Protein AF-A0A0S2EWP2-F1 (afdb_monomer_lite)

Radius of gyration: 16.51 Å; chains: 1; bounding box: 39×31×34 Å

pLDDT: mean 86.07, std 11.64, range [42.78, 98.06]

Secondary structure (DSSP, 8-state):
--HHHHHHHHHHHHHHHHHHTT---------HHHHHHHHHHHHHHT-S-HHHHHHHHHHH--GGG--HHHHHHHHHTT-

Foldseek 3Di:
DPVVVVVVVVVVVVCVVCVVVVHDDDDDDDDPVVVVVLVVQCVVVVHDDSVVVVVVCVVPDDPVPDDVVVVVVRVVSVD

Sequence (79 aa):
MNASRSRAADNARIRARRRAEGLTAIEAILHRDDVALLDELKAHLGVGSRSEVLRILIAKADRTTLSPADVAMLSQSAA

Structure (mmCIF, N/CA/C/O backbone):
data_AF-A0A0S2EWP2-F1
#
_entry.id   AF-A0A0S2EWP2-F1
#
loop_
_atom_site.group_PDB
_atom_site.id
_atom_site.type_symbol
_atom_site.label_atom_id
_atom_site.label_alt_id
_atom_site.label_comp_id
_atom_site.label_asym_id
_atom_site.label_entity_id
_atom_site.label_seq_id
_atom_site.pdbx_PDB_ins_code
_atom_site.Cartn_x
_atom_site.Cartn_y
_atom_site.Cartn_z
_atom_site.occupancy
_atom_site.B_iso_or_equiv
_atom_site.auth_seq_id
_atom_site.auth_comp_id
_atom_site.auth_asym_id
_atom_site.auth_atom_id
_atom_site.pdbx_PDB_model_num
ATOM 1 N N . MET A 1 1 ? 29.034 -17.590 -13.959 1.00 54.66 1 MET A N 1
ATOM 2 C CA . MET A 1 1 ? 28.620 -16.330 -13.293 1.00 54.66 1 MET A CA 1
ATOM 3 C C . MET A 1 1 ? 27.841 -16.668 -12.032 1.00 54.66 1 MET A C 1
ATOM 5 O O . MET A 1 1 ? 26.926 -17.473 -12.098 1.00 54.66 1 MET A O 1
ATOM 9 N N . ASN A 1 2 ? 28.237 -16.120 -10.881 1.00 62.47 2 ASN A N 1
ATOM 10 C CA . ASN A 1 2 ? 27.633 -16.441 -9.584 1.00 62.47 2 ASN A CA 1
ATOM 11 C C . ASN A 1 2 ? 26.241 -15.782 -9.471 1.00 62.47 2 ASN A C 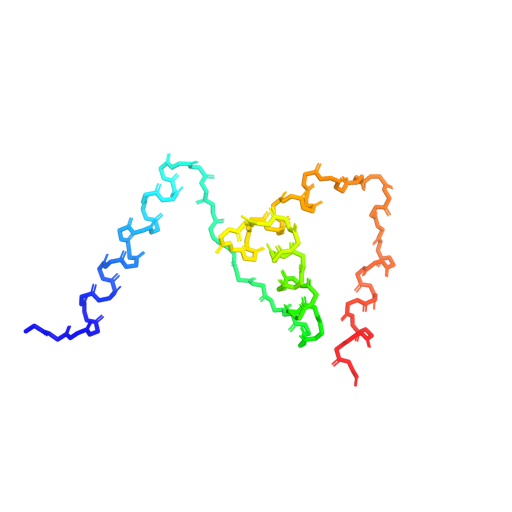1
ATOM 13 O O . ASN A 1 2 ? 26.138 -14.555 -9.536 1.00 62.47 2 ASN A O 1
ATOM 17 N N . ALA A 1 3 ? 25.183 -16.587 -9.332 1.00 63.19 3 ALA A N 1
ATOM 18 C CA . ALA A 1 3 ? 23.783 -16.155 -9.416 1.00 63.19 3 ALA A CA 1
ATOM 19 C C . ALA A 1 3 ? 23.427 -15.005 -8.450 1.00 63.19 3 ALA A C 1
ATOM 21 O O . ALA A 1 3 ? 22.635 -14.130 -8.800 1.00 63.19 3 ALA A O 1
ATOM 22 N N . SER A 1 4 ? 24.067 -14.936 -7.277 1.00 65.44 4 SER A N 1
ATOM 23 C CA . SER A 1 4 ? 23.871 -13.832 -6.323 1.00 65.44 4 SER A CA 1
ATOM 24 C C . SER A 1 4 ? 24.359 -12.477 -6.842 1.00 65.44 4 SER A C 1
ATOM 26 O O . SER A 1 4 ? 23.714 -11.462 -6.585 1.00 65.44 4 SER A O 1
ATOM 28 N N . ARG A 1 5 ? 25.455 -12.432 -7.616 1.00 67.19 5 ARG A N 1
ATOM 29 C CA . ARG A 1 5 ? 25.955 -11.168 -8.195 1.00 67.19 5 ARG A CA 1
ATOM 30 C C . ARG A 1 5 ? 25.036 -10.656 -9.305 1.00 67.19 5 ARG A C 1
ATOM 32 O O . ARG A 1 5 ? 24.834 -9.452 -9.407 1.00 67.19 5 ARG A O 1
ATOM 39 N N . SER A 1 6 ? 24.437 -11.569 -10.075 1.00 73.56 6 SER A N 1
ATOM 40 C CA . SER A 1 6 ? 23.438 -11.230 -11.099 1.00 73.56 6 SER A CA 1
ATOM 41 C C . SER A 1 6 ? 22.203 -10.580 -10.473 1.00 73.56 6 SER A C 1
ATOM 43 O O . SER A 1 6 ? 21.820 -9.484 -10.863 1.00 73.56 6 SER A O 1
ATOM 45 N N . ARG A 1 7 ? 21.640 -11.192 -9.419 1.00 78.25 7 ARG A N 1
ATOM 46 C CA . ARG A 1 7 ? 20.461 -10.654 -8.714 1.00 78.25 7 ARG A CA 1
ATOM 47 C C . ARG A 1 7 ? 20.730 -9.294 -8.068 1.00 78.25 7 ARG A C 1
ATOM 49 O O . ARG A 1 7 ? 19.860 -8.429 -8.075 1.00 78.25 7 ARG A O 1
ATOM 56 N N . ALA A 1 8 ? 21.928 -9.085 -7.519 1.00 77.38 8 ALA A N 1
ATOM 57 C CA . ALA A 1 8 ? 22.310 -7.799 -6.939 1.00 77.38 8 ALA A CA 1
ATOM 58 C C . ALA A 1 8 ? 22.353 -6.679 -7.994 1.0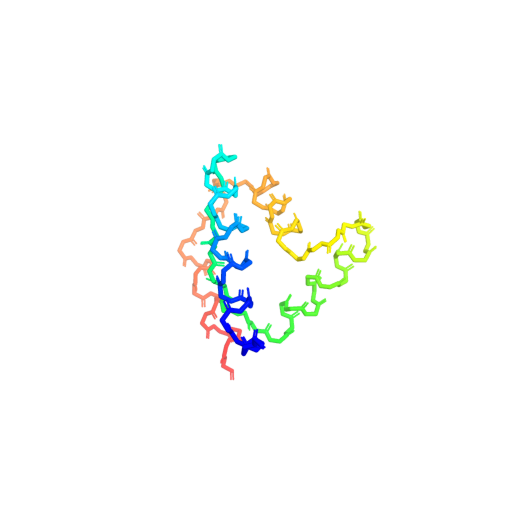0 77.38 8 ALA A C 1
ATOM 60 O O . ALA A 1 8 ? 21.825 -5.591 -7.748 1.00 77.38 8 ALA A O 1
ATOM 61 N N . ALA A 1 9 ? 22.923 -6.959 -9.171 1.00 80.50 9 ALA A N 1
ATOM 62 C CA . ALA A 1 9 ? 22.960 -6.022 -10.291 1.00 80.50 9 ALA A CA 1
ATOM 63 C C . ALA A 1 9 ? 21.552 -5.725 -10.837 1.00 80.50 9 ALA A C 1
ATOM 65 O O . ALA A 1 9 ? 21.205 -4.561 -11.044 1.00 80.50 9 ALA A O 1
ATOM 66 N N . ASP A 1 10 ? 20.704 -6.747 -10.975 1.00 82.25 10 ASP A N 1
ATOM 67 C CA . ASP A 1 10 ? 19.310 -6.576 -11.398 1.00 82.25 10 ASP A CA 1
ATOM 68 C C . ASP A 1 10 ? 18.498 -5.742 -10.400 1.00 82.25 10 ASP A C 1
ATOM 70 O O . ASP A 1 10 ? 17.812 -4.795 -10.789 1.00 82.25 10 ASP A O 1
ATOM 74 N N . ASN A 1 11 ? 18.642 -6.002 -9.099 1.00 82.44 11 ASN A N 1
ATOM 75 C CA . ASN A 1 11 ? 17.996 -5.210 -8.053 1.00 82.44 11 ASN A CA 1
ATOM 76 C C . ASN A 1 11 ? 18.495 -3.758 -8.036 1.00 82.44 11 ASN A C 1
ATOM 78 O O . ASN A 1 11 ? 17.719 -2.832 -7.786 1.00 82.44 11 ASN A O 1
ATOM 82 N N . ALA A 1 12 ? 19.787 -3.526 -8.289 1.00 82.94 12 ALA A N 1
ATOM 83 C CA . ALA A 1 12 ? 20.340 -2.179 -8.413 1.00 82.94 12 ALA A CA 1
ATOM 84 C C . ALA A 1 12 ? 19.744 -1.438 -9.620 1.00 82.94 12 ALA A C 1
ATOM 86 O O . ALA A 1 12 ? 19.312 -0.295 -9.470 1.00 82.94 12 ALA A O 1
ATOM 87 N N . ARG A 1 13 ? 19.627 -2.110 -10.773 1.00 85.31 13 ARG A N 1
ATOM 88 C CA . ARG A 1 13 ? 19.004 -1.569 -11.990 1.00 85.31 13 ARG A CA 1
ATOM 89 C C . ARG A 1 13 ? 17.530 -1.222 -11.780 1.00 85.31 13 ARG A C 1
ATOM 91 O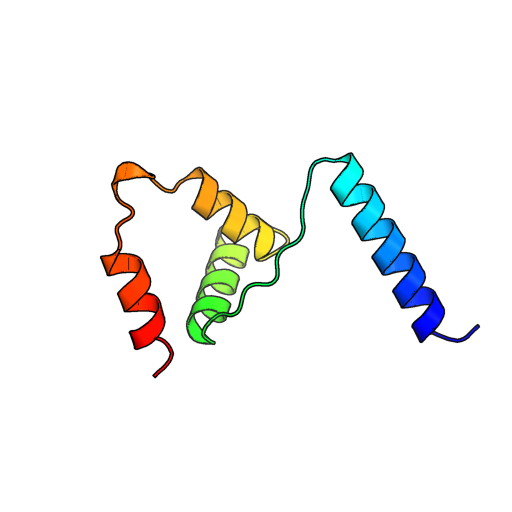 O . ARG A 1 13 ? 17.107 -0.124 -12.130 1.00 85.31 13 ARG A O 1
ATOM 98 N N . ILE A 1 14 ? 16.758 -2.115 -11.156 1.00 84.50 14 ILE A N 1
ATOM 99 C CA . ILE A 1 14 ? 15.340 -1.880 -10.839 1.00 84.50 14 ILE A CA 1
ATOM 100 C C . ILE A 1 14 ? 15.188 -0.674 -9.903 1.00 84.50 14 ILE A C 1
ATOM 102 O O . ILE A 1 14 ? 14.326 0.174 -10.124 1.00 84.50 14 ILE A O 1
ATOM 106 N N . ARG A 1 15 ? 16.042 -0.558 -8.879 1.00 82.44 15 ARG A N 1
ATOM 107 C CA . ARG A 1 15 ? 16.033 0.595 -7.965 1.00 82.44 15 ARG A CA 1
ATOM 108 C C . 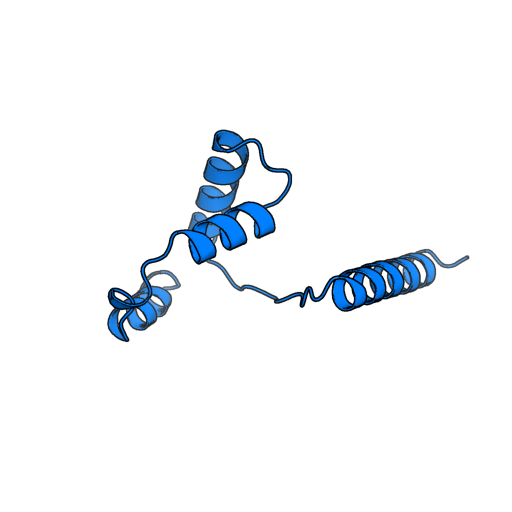ARG A 1 15 ? 16.413 1.897 -8.667 1.00 82.44 15 ARG A C 1
ATOM 110 O O . ARG A 1 15 ? 15.760 2.904 -8.429 1.00 82.44 15 ARG A O 1
ATOM 117 N N . ALA A 1 16 ? 17.428 1.884 -9.531 1.00 84.44 16 ALA A N 1
ATOM 118 C CA . ALA A 1 16 ? 17.830 3.060 -10.302 1.00 84.44 16 ALA A CA 1
ATOM 119 C C . ALA A 1 16 ? 16.698 3.546 -11.218 1.00 84.44 16 ALA A C 1
ATOM 121 O O . ALA A 1 16 ? 16.375 4.731 -11.204 1.00 84.44 16 ALA A O 1
ATOM 122 N N . ARG A 1 17 ? 16.037 2.620 -11.924 1.00 86.50 17 ARG A N 1
ATOM 123 C CA . ARG A 1 17 ? 14.863 2.925 -12.748 1.00 86.50 17 ARG A CA 1
ATOM 124 C C . ARG A 1 17 ? 13.737 3.558 -11.926 1.00 86.50 17 ARG A C 1
ATOM 126 O O . ARG A 1 17 ? 13.256 4.621 -12.286 1.00 86.50 17 ARG A O 1
ATOM 133 N N . ARG A 1 18 ? 13.365 2.948 -10.796 1.00 87.00 18 ARG A N 1
ATOM 134 C CA . ARG A 1 18 ? 12.318 3.481 -9.906 1.00 87.00 18 ARG A CA 1
ATOM 135 C C . ARG A 1 18 ? 12.636 4.899 -9.426 1.00 87.00 18 ARG A C 1
ATOM 137 O O . ARG A 1 18 ? 11.761 5.750 -9.469 1.00 87.00 18 ARG A O 1
ATOM 144 N N . ARG A 1 19 ? 13.888 5.185 -9.049 1.00 86.81 19 ARG A N 1
ATOM 145 C CA . ARG A 1 19 ? 14.294 6.545 -8.650 1.00 86.81 19 ARG A CA 1
ATOM 146 C C . ARG A 1 19 ? 14.190 7.553 -9.791 1.00 86.81 19 ARG A C 1
ATOM 148 O O . ARG A 1 19 ? 13.772 8.676 -9.547 1.00 86.81 19 ARG A O 1
ATOM 155 N N . ALA A 1 20 ? 14.546 7.160 -11.015 1.00 88.94 20 ALA A N 1
ATOM 156 C CA . ALA A 1 20 ? 14.374 8.015 -12.190 1.00 88.94 20 ALA A CA 1
ATOM 157 C C . ALA A 1 20 ? 12.890 8.333 -12.461 1.00 88.94 20 ALA A C 1
ATOM 159 O O . ALA A 1 20 ? 12.572 9.411 -12.944 1.00 88.94 20 ALA A O 1
ATOM 160 N N . GLU A 1 21 ? 11.987 7.425 -12.083 1.00 89.88 21 GLU A N 1
ATOM 161 C CA . GLU A 1 21 ? 10.529 7.609 -12.120 1.00 89.88 21 GLU A CA 1
ATOM 162 C C . GLU A 1 21 ? 9.982 8.349 -10.870 1.00 89.88 21 GLU A C 1
ATOM 164 O O . GLU A 1 21 ? 8.771 8.456 -10.698 1.00 89.88 21 GLU A O 1
ATOM 169 N N . GLY A 1 22 ? 10.848 8.846 -9.973 1.00 89.50 22 GLY A N 1
ATOM 170 C CA . GLY A 1 22 ? 10.453 9.528 -8.731 1.00 89.50 22 GLY A CA 1
ATOM 171 C C . GLY A 1 22 ? 9.927 8.598 -7.629 1.00 89.50 22 GLY A C 1
ATOM 172 O O . GLY A 1 22 ? 9.373 9.062 -6.634 1.00 89.50 22 GLY A O 1
ATOM 173 N N . LEU A 1 23 ? 10.090 7.281 -7.785 1.00 84.56 23 LEU A N 1
ATOM 174 C CA . LEU A 1 23 ? 9.611 6.273 -6.844 1.00 84.56 23 LEU A CA 1
ATOM 175 C C . LEU A 1 23 ? 10.693 5.899 -5.824 1.00 84.56 23 LEU A C 1
ATOM 177 O O . LEU A 1 23 ? 11.797 5.469 -6.176 1.00 84.56 23 LEU A O 1
ATOM 181 N N . THR A 1 24 ? 10.319 5.949 -4.547 1.00 85.75 24 THR A N 1
ATOM 182 C CA . THR A 1 24 ? 11.135 5.466 -3.427 1.00 85.75 24 THR A CA 1
ATOM 183 C C . THR A 1 24 ? 10.540 4.173 -2.882 1.00 85.75 24 THR A C 1
ATOM 185 O O . THR A 1 24 ? 9.350 4.100 -2.588 1.00 85.75 24 THR A O 1
ATOM 188 N N . ALA A 1 25 ? 11.365 3.131 -2.769 1.00 84.56 25 ALA A N 1
ATOM 189 C CA . ALA A 1 25 ? 10.958 1.886 -2.126 1.00 84.56 25 ALA A CA 1
ATOM 190 C C . ALA A 1 25 ? 11.022 2.040 -0.602 1.00 84.56 25 ALA A C 1
ATOM 192 O O . ALA A 1 25 ? 12.003 2.574 -0.087 1.00 84.56 25 ALA A O 1
ATOM 193 N N . ILE A 1 26 ? 10.008 1.527 0.090 1.00 85.75 26 ILE A N 1
ATOM 194 C CA . ILE A 1 26 ? 9.967 1.422 1.550 1.00 85.75 26 ILE A CA 1
ATOM 195 C C . ILE A 1 26 ? 9.854 -0.049 1.948 1.00 85.75 26 ILE A C 1
ATOM 197 O O . ILE A 1 26 ? 9.331 -0.864 1.183 1.00 85.75 26 ILE A O 1
ATOM 201 N N . GLU A 1 27 ? 10.337 -0.373 3.139 1.00 88.38 27 GLU A N 1
ATOM 202 C CA . GLU A 1 27 ? 10.054 -1.641 3.802 1.00 88.38 27 GLU A CA 1
ATOM 203 C C . GLU A 1 27 ? 8.904 -1.417 4.786 1.00 88.38 27 GLU A C 1
ATOM 205 O O . GLU A 1 27 ? 8.919 -0.446 5.541 1.00 88.38 27 GLU A O 1
ATOM 210 N N . ALA A 1 28 ? 7.887 -2.276 4.733 1.00 87.75 28 ALA A N 1
ATOM 211 C CA . ALA A 1 28 ? 6.740 -2.230 5.630 1.00 87.75 28 ALA A CA 1
ATOM 212 C C . ALA A 1 28 ? 6.695 -3.529 6.438 1.00 87.75 28 ALA A C 1
ATOM 214 O O . ALA A 1 28 ? 6.693 -4.615 5.856 1.00 87.75 28 ALA A O 1
ATOM 215 N N . ILE A 1 29 ? 6.663 -3.400 7.763 1.00 88.56 29 ILE A N 1
ATOM 216 C CA . ILE A 1 29 ? 6.477 -4.512 8.699 1.00 88.56 29 ILE A CA 1
ATOM 217 C C . ILE A 1 29 ? 4.987 -4.561 9.029 1.00 88.56 29 ILE A C 1
ATOM 219 O O . ILE A 1 29 ? 4.432 -3.555 9.461 1.00 88.56 29 ILE A O 1
ATOM 223 N N . LEU A 1 30 ? 4.347 -5.701 8.779 1.00 88.81 30 LEU A N 1
ATOM 224 C CA . LEU A 1 30 ? 2.894 -5.866 8.852 1.00 88.81 30 LEU A CA 1
ATOM 225 C C . LEU A 1 30 ? 2.540 -7.123 9.646 1.00 88.81 30 LEU A C 1
ATOM 227 O O . LEU A 1 30 ? 3.294 -8.103 9.600 1.00 88.81 30 LEU A O 1
ATOM 231 N N . HIS A 1 31 ? 1.384 -7.120 10.318 1.00 89.56 31 HIS A N 1
ATOM 232 C CA . HIS A 1 31 ? 0.850 -8.342 10.906 1.00 89.56 31 HIS A CA 1
ATOM 233 C C . HIS A 1 31 ? 0.452 -9.324 9.793 1.00 89.56 31 HIS A C 1
ATOM 235 O O . HIS A 1 31 ? 0.200 -8.940 8.646 1.00 89.56 31 HIS A O 1
ATOM 241 N N . ARG A 1 32 ? 0.391 -10.622 10.111 1.00 91.94 32 ARG A N 1
ATOM 242 C CA . ARG A 1 32 ? 0.013 -11.649 9.128 1.00 91.94 32 ARG A CA 1
ATOM 243 C C . ARG A 1 32 ? -1.365 -11.370 8.523 1.00 91.94 32 ARG A C 1
ATOM 245 O O . ARG A 1 32 ? -1.550 -11.570 7.322 1.00 91.94 32 ARG A O 1
ATOM 252 N N . ASP A 1 33 ? -2.286 -10.881 9.343 1.00 91.31 33 ASP A N 1
ATOM 253 C CA . ASP A 1 33 ? -3.658 -10.590 8.927 1.00 91.31 33 ASP A CA 1
ATOM 254 C C . ASP A 1 33 ? -3.720 -9.377 7.993 1.00 91.31 33 ASP A C 1
ATOM 256 O O . ASP A 1 33 ? -4.439 -9.411 6.996 1.00 91.31 33 ASP A O 1
ATOM 260 N N . ASP A 1 34 ? -2.875 -8.364 8.210 1.00 92.12 34 ASP A N 1
ATOM 261 C CA . ASP A 1 34 ? -2.747 -7.230 7.288 1.00 92.12 34 ASP A CA 1
ATOM 262 C C . ASP A 1 34 ? -2.260 -7.695 5.910 1.00 92.12 34 ASP A C 1
ATOM 264 O O . ASP A 1 34 ? -2.734 -7.233 4.871 1.00 92.12 34 ASP A O 1
ATOM 268 N N . VAL A 1 35 ? -1.315 -8.642 5.873 1.00 94.62 35 VAL A N 1
ATOM 269 C CA . VAL A 1 35 ? -0.821 -9.213 4.611 1.00 94.62 35 VAL A CA 1
ATOM 270 C C . VAL A 1 35 ? -1.926 -9.984 3.887 1.00 94.62 35 VAL A C 1
ATOM 272 O O . VAL A 1 35 ? -2.034 -9.858 2.663 1.00 94.62 35 VAL A O 1
ATOM 275 N N . ALA A 1 36 ? -2.744 -10.747 4.619 1.00 95.94 36 ALA A N 1
ATOM 276 C CA . ALA A 1 36 ? -3.884 -11.469 4.058 1.00 95.94 36 ALA A CA 1
ATOM 277 C C . ALA A 1 36 ? -4.929 -10.500 3.485 1.00 95.94 36 ALA A C 1
ATOM 279 O O . ALA A 1 36 ? -5.318 -10.639 2.325 1.00 95.94 36 ALA A O 1
ATOM 280 N N . LEU A 1 37 ? -5.277 -9.447 4.229 1.00 95.94 37 LEU A N 1
ATOM 281 C CA . LEU A 1 37 ? -6.180 -8.395 3.763 1.00 95.94 37 LEU A CA 1
ATOM 282 C C . LEU A 1 37 ? -5.651 -7.712 2.492 1.00 95.94 37 LEU A C 1
ATOM 284 O O . LEU A 1 37 ? -6.396 -7.487 1.536 1.00 95.94 37 LEU A O 1
ATOM 288 N N . LEU A 1 38 ? -4.350 -7.411 2.430 1.00 96.56 38 LEU A N 1
ATOM 289 C CA . LEU A 1 38 ? -3.740 -6.843 1.225 1.00 96.56 38 LEU A CA 1
ATOM 290 C C . LEU A 1 38 ? -3.798 -7.800 0.028 1.00 96.56 38 LEU A C 1
ATOM 292 O O . LEU A 1 38 ? -3.883 -7.330 -1.107 1.00 96.56 38 LEU A O 1
ATOM 296 N N . ASP A 1 39 ? -3.740 -9.116 0.242 1.00 97.75 39 ASP A N 1
ATOM 297 C CA . ASP A 1 39 ? -3.906 -10.102 -0.830 1.00 97.75 39 ASP A CA 1
ATOM 298 C C . ASP A 1 39 ? -5.346 -10.199 -1.326 1.00 97.75 39 ASP A C 1
ATOM 300 O O . ASP A 1 39 ? -5.555 -10.245 -2.541 1.00 97.75 39 ASP A O 1
ATOM 304 N N . GLU A 1 40 ? -6.321 -10.171 -0.421 1.00 97.94 40 GLU A N 1
ATOM 305 C CA . GLU A 1 40 ? -7.743 -10.131 -0.765 1.00 97.94 40 GLU A CA 1
ATOM 306 C C . GLU A 1 40 ? -8.070 -8.879 -1.581 1.00 97.94 40 GLU A C 1
ATOM 308 O O . GLU A 1 40 ? -8.638 -8.971 -2.670 1.00 97.94 40 GLU A O 1
ATOM 313 N N . LEU A 1 41 ? -7.621 -7.709 -1.118 1.00 97.81 41 LEU A N 1
ATOM 314 C CA . LEU A 1 41 ? -7.789 -6.449 -1.839 1.00 97.81 41 LEU A CA 1
ATOM 315 C C . LEU A 1 41 ? -7.068 -6.462 -3.188 1.00 97.81 41 LEU A C 1
ATOM 317 O O . LEU A 1 41 ? -7.612 -5.978 -4.178 1.00 97.81 41 LEU A O 1
ATOM 321 N N . LYS A 1 42 ? -5.862 -7.035 -3.261 1.00 98.00 42 LYS A N 1
ATOM 322 C CA . LYS A 1 42 ? -5.124 -7.181 -4.523 1.00 98.00 42 LYS A CA 1
ATOM 323 C C . LYS A 1 42 ? -5.922 -8.005 -5.535 1.00 98.00 42 LYS A C 1
ATOM 325 O O . LYS A 1 42 ? -6.027 -7.593 -6.688 1.00 98.00 42 LYS A O 1
ATOM 330 N N . ALA A 1 43 ? -6.489 -9.133 -5.102 1.00 98.06 43 ALA A N 1
ATOM 331 C CA . ALA A 1 43 ? -7.320 -9.993 -5.941 1.00 98.06 43 ALA A CA 1
ATOM 332 C C . ALA A 1 43 ? -8.619 -9.290 -6.361 1.00 98.06 43 ALA A C 1
ATOM 334 O O . ALA A 1 43 ? -8.971 -9.311 -7.537 1.00 98.06 43 ALA A O 1
ATOM 335 N N . HIS A 1 44 ? -9.285 -8.612 -5.425 1.00 97.56 44 HIS A N 1
ATOM 336 C CA . HIS A 1 44 ? -10.526 -7.886 -5.681 1.00 97.56 44 HIS A CA 1
ATOM 337 C C . HIS A 1 44 ? -10.343 -6.726 -6.671 1.00 97.56 44 HIS A C 1
ATOM 339 O O . HIS A 1 44 ? -11.175 -6.522 -7.550 1.00 97.56 44 HIS A O 1
ATOM 345 N N . LEU A 1 45 ? -9.240 -5.981 -6.555 1.00 96.38 45 LEU A N 1
ATOM 346 C CA . LEU A 1 45 ? -8.933 -4.832 -7.412 1.00 96.38 45 LEU A CA 1
ATOM 347 C C . LEU A 1 45 ? -8.244 -5.219 -8.731 1.00 96.38 45 LEU A C 1
ATOM 349 O O . LEU A 1 45 ? -8.068 -4.360 -9.592 1.00 96.38 45 LEU A O 1
ATOM 353 N N . GLY A 1 46 ? -7.816 -6.476 -8.887 1.00 96.62 46 GLY A N 1
ATOM 354 C CA . GLY A 1 46 ? -7.121 -6.954 -10.086 1.00 96.62 46 GLY A CA 1
ATOM 355 C C . GLY A 1 46 ? -5.734 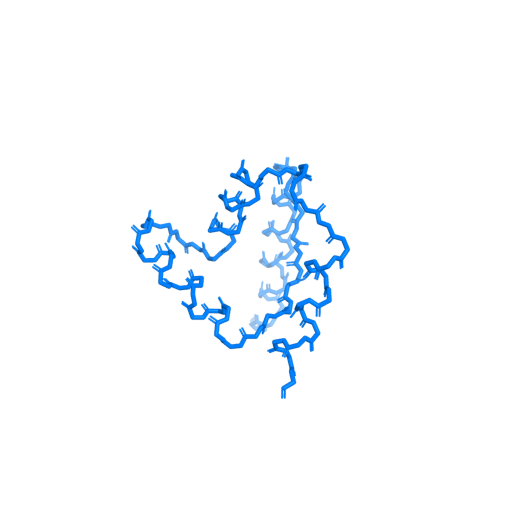-6.335 -10.305 1.00 96.62 46 GLY A C 1
ATOM 356 O O . GLY A 1 46 ? -5.284 -6.236 -11.445 1.00 96.62 46 GLY A O 1
ATOM 357 N N . VAL A 1 47 ? -5.055 -5.893 -9.240 1.00 95.88 47 VAL A N 1
ATOM 358 C CA . VAL A 1 47 ? -3.730 -5.249 -9.335 1.00 95.88 47 VAL A CA 1
ATOM 359 C C . VAL A 1 47 ? -2.591 -6.261 -9.172 1.00 95.88 47 VAL A C 1
ATOM 361 O O . VAL A 1 47 ? -2.749 -7.329 -8.582 1.00 95.88 47 VAL A O 1
ATOM 364 N N . GLY A 1 48 ? -1.409 -5.934 -9.695 1.00 91.81 48 GLY A N 1
ATOM 365 C CA . GLY A 1 48 ? -0.271 -6.853 -9.765 1.00 91.81 48 GLY A CA 1
ATOM 366 C C . GLY A 1 48 ? 0.530 -6.977 -8.467 1.00 91.81 48 GLY A C 1
ATOM 367 O O . GLY A 1 48 ? 1.333 -7.900 -8.323 1.00 91.81 48 GLY A O 1
ATOM 368 N N . SER A 1 49 ? 0.355 -6.064 -7.506 1.00 93.31 49 SER A N 1
ATOM 369 C CA . SER A 1 49 ? 1.166 -6.050 -6.282 1.00 93.31 49 SER A CA 1
ATOM 370 C C . SER A 1 49 ? 0.470 -5.442 -5.061 1.00 93.31 49 SER A C 1
ATOM 372 O O . SER A 1 49 ? -0.358 -4.543 -5.169 1.00 93.31 49 SER A O 1
ATOM 374 N N . ARG A 1 50 ? 0.892 -5.857 -3.857 1.00 95.00 50 ARG A N 1
ATOM 375 C CA . ARG A 1 50 ? 0.449 -5.234 -2.592 1.00 95.00 50 ARG A CA 1
ATOM 376 C C . ARG A 1 50 ? 0.857 -3.756 -2.500 1.00 95.00 50 ARG A C 1
ATOM 378 O O . ARG A 1 50 ? 0.141 -2.955 -1.916 1.00 95.00 50 ARG A O 1
ATOM 385 N N . SER A 1 51 ? 1.968 -3.362 -3.130 1.00 93.06 51 SER A N 1
ATOM 386 C CA . SER A 1 51 ? 2.386 -1.955 -3.213 1.00 93.06 51 SER A CA 1
ATOM 387 C C . SER A 1 51 ? 1.432 -1.094 -4.049 1.00 93.06 51 SER A C 1
ATOM 389 O O . SER A 1 51 ? 1.347 0.108 -3.822 1.00 93.06 51 SER A O 1
ATOM 391 N N . GLU A 1 52 ? 0.719 -1.664 -5.022 1.00 93.56 52 GLU A N 1
ATOM 392 C CA . GLU A 1 52 ? -0.358 -0.952 -5.727 1.00 93.56 52 GLU A CA 1
ATOM 393 C C . GLU A 1 52 ? -1.564 -0.749 -4.825 1.00 93.56 52 GLU A C 1
ATOM 395 O O . GLU A 1 52 ? -2.055 0.373 -4.741 1.00 93.56 52 GLU A O 1
ATOM 400 N N . VAL A 1 53 ? -1.965 -1.783 -4.080 1.00 96.31 53 VAL A N 1
ATOM 401 C CA . VAL A 1 53 ? -3.031 -1.670 -3.075 1.00 96.31 53 VAL A CA 1
ATOM 402 C C . VAL A 1 53 ? -2.700 -0.574 -2.059 1.00 96.31 53 VAL A C 1
ATOM 404 O O . VAL A 1 53 ? -3.501 0.334 -1.867 1.00 96.31 53 VAL A O 1
ATOM 407 N N . LEU A 1 54 ? -1.495 -0.580 -1.476 1.00 94.31 54 LEU A N 1
ATOM 408 C CA . LEU A 1 54 ? -1.067 0.456 -0.527 1.00 94.31 54 LEU A CA 1
ATOM 409 C C . LEU A 1 54 ? -1.083 1.862 -1.144 1.00 94.31 54 LEU A C 1
ATOM 411 O O . LEU A 1 54 ? -1.553 2.798 -0.506 1.00 94.31 54 LEU A O 1
ATOM 415 N N . ARG A 1 55 ? -0.620 2.029 -2.392 1.00 91.69 55 ARG A N 1
ATOM 416 C CA . ARG A 1 55 ? -0.682 3.329 -3.086 1.00 91.69 55 ARG A CA 1
ATOM 417 C C . ARG A 1 55 ? -2.121 3.804 -3.299 1.00 91.69 55 ARG A C 1
ATOM 419 O O . ARG A 1 55 ? -2.379 4.992 -3.138 1.00 91.69 55 ARG A O 1
ATOM 426 N N . ILE A 1 56 ? -3.046 2.897 -3.617 1.00 94.69 56 ILE A N 1
ATOM 427 C CA . ILE A 1 56 ? -4.478 3.209 -3.736 1.00 94.69 56 ILE A CA 1
ATOM 428 C C . ILE A 1 56 ? -5.047 3.628 -2.376 1.00 94.69 56 ILE A C 1
ATOM 430 O O . ILE A 1 56 ? -5.733 4.643 -2.299 1.00 94.69 56 ILE A O 1
ATOM 434 N N . LEU A 1 57 ? -4.735 2.895 -1.303 1.00 93.94 57 LEU A N 1
ATOM 435 C CA . LEU A 1 57 ? -5.176 3.238 0.053 1.00 93.94 57 LEU A CA 1
ATOM 436 C C . LEU A 1 57 ? -4.657 4.618 0.479 1.00 93.94 57 LEU A C 1
ATOM 438 O O . LEU A 1 57 ? -5.444 5.438 0.938 1.00 93.94 57 LEU A O 1
ATOM 442 N N . ILE A 1 58 ? -3.377 4.921 0.236 1.00 91.62 58 ILE A N 1
ATOM 443 C CA . ILE A 1 58 ? -2.786 6.244 0.505 1.00 91.62 58 ILE A CA 1
ATOM 444 C C . ILE A 1 58 ? -3.493 7.344 -0.297 1.00 91.62 58 ILE A C 1
ATOM 446 O O . ILE A 1 58 ? -3.752 8.419 0.237 1.00 91.62 58 ILE A O 1
ATOM 450 N N . ALA A 1 59 ? -3.805 7.095 -1.573 1.00 92.75 59 ALA A N 1
ATOM 451 C CA . ALA A 1 59 ? -4.493 8.067 -2.422 1.00 92.75 59 ALA A CA 1
ATOM 452 C C . ALA A 1 59 ? -5.943 8.324 -1.979 1.00 92.75 59 ALA A C 1
ATOM 454 O O . ALA A 1 59 ? -6.456 9.419 -2.195 1.00 92.75 59 ALA A O 1
ATOM 455 N N . LYS A 1 60 ? -6.596 7.326 -1.370 1.00 93.56 60 LYS A N 1
ATOM 456 C CA . LYS A 1 60 ? -7.975 7.415 -0.872 1.00 93.56 60 LYS A CA 1
ATOM 457 C C . LYS A 1 60 ? -8.086 7.910 0.570 1.00 93.56 60 LYS A C 1
ATOM 459 O O . LYS A 1 60 ? -9.176 8.309 0.966 1.00 93.56 60 LYS A O 1
ATOM 464 N N . ALA A 1 61 ? -7.014 7.834 1.355 1.00 93.38 61 ALA A N 1
ATOM 465 C CA . ALA A 1 61 ? -7.036 8.212 2.759 1.00 93.38 61 ALA A CA 1
ATOM 466 C C . ALA A 1 61 ? -7.296 9.716 2.921 1.00 93.38 61 ALA A C 1
ATOM 468 O O . ALA A 1 61 ? -6.546 10.547 2.397 1.00 93.38 61 ALA A O 1
ATOM 469 N N . ASP A 1 62 ? -8.329 10.063 3.690 1.00 91.31 62 ASP A N 1
ATOM 470 C CA . ASP A 1 62 ? -8.498 11.426 4.179 1.00 91.31 62 ASP A CA 1
ATOM 471 C C . ASP A 1 62 ? -7.459 11.677 5.273 1.00 91.31 62 ASP A C 1
ATOM 473 O O . ASP A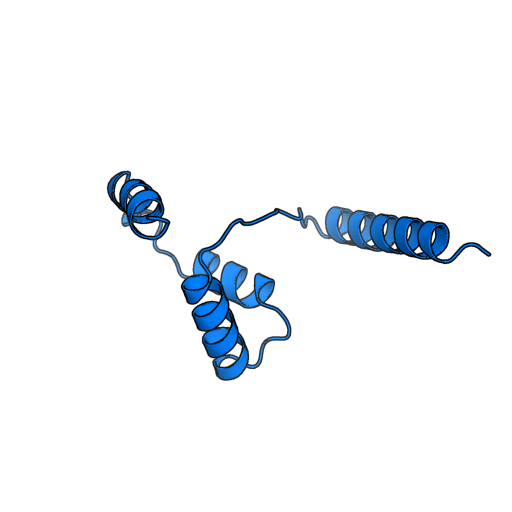 1 62 ? -7.404 11.004 6.299 1.00 91.31 62 ASP A O 1
ATOM 477 N N . ARG A 1 63 ? -6.581 12.649 5.041 1.00 90.00 63 ARG A N 1
ATOM 478 C CA . ARG A 1 63 ? -5.478 12.940 5.960 1.00 90.00 63 ARG A CA 1
ATOM 479 C C . ARG A 1 63 ? -5.957 13.616 7.235 1.00 90.00 63 ARG A C 1
ATOM 481 O O . ARG A 1 63 ? -5.254 13.561 8.235 1.00 90.00 63 ARG A O 1
ATOM 488 N N . THR A 1 64 ? -7.120 14.260 7.195 1.00 92.12 64 THR A N 1
ATOM 489 C CA . THR A 1 64 ? -7.682 14.970 8.348 1.00 92.12 64 THR A CA 1
ATOM 490 C C . THR A 1 64 ? -8.261 14.016 9.387 1.00 92.12 64 THR A C 1
ATOM 492 O O . THR A 1 64 ? -8.406 14.397 10.545 1.00 92.12 64 THR A O 1
ATOM 495 N N . THR A 1 65 ? -8.533 12.766 8.998 1.00 90.50 65 THR A N 1
ATOM 496 C CA . THR A 1 65 ? -9.039 11.729 9.901 1.00 90.50 65 THR A CA 1
ATOM 497 C C . THR A 1 65 ? -7.927 10.927 10.572 1.00 90.50 65 THR A C 1
ATOM 499 O O . THR A 1 65 ? -8.220 10.152 11.472 1.00 90.50 65 THR A O 1
ATOM 502 N N . LEU A 1 66 ? -6.668 11.084 10.144 1.00 91.94 66 LEU A N 1
ATOM 503 C CA . LEU A 1 66 ? -5.529 10.397 10.753 1.00 91.94 66 LEU A CA 1
ATOM 504 C C . LEU A 1 66 ? -5.128 11.090 12.055 1.00 91.94 66 LEU A C 1
ATOM 506 O O . LEU A 1 66 ? -4.915 12.302 12.099 1.00 91.94 66 LEU A O 1
ATOM 510 N N . SER A 1 67 ? -4.976 10.300 13.108 1.00 93.19 67 SER A N 1
ATOM 511 C CA . SER A 1 67 ? -4.733 10.768 14.464 1.00 93.19 67 SER A CA 1
ATOM 512 C C . SER A 1 67 ? -3.652 9.938 15.168 1.00 93.19 67 SER A C 1
ATOM 514 O O . SER A 1 67 ? -3.334 8.819 14.757 1.00 93.19 67 SER A O 1
ATOM 516 N N . PRO A 1 68 ? -3.095 10.430 16.288 1.00 92.06 68 PRO A N 1
ATOM 517 C CA . PRO A 1 68 ? -2.193 9.629 17.113 1.00 92.06 68 PRO A CA 1
ATOM 518 C C . PRO A 1 68 ? -2.820 8.330 17.651 1.00 92.06 68 PRO A C 1
ATOM 520 O O . PRO A 1 68 ? -2.086 7.391 17.955 1.00 92.06 68 PRO A O 1
ATOM 523 N N . ALA A 1 69 ? -4.153 8.247 17.762 1.00 89.50 69 ALA A N 1
ATOM 524 C CA . ALA A 1 69 ? -4.832 7.035 18.222 1.00 89.50 69 ALA A CA 1
ATOM 525 C C . ALA A 1 69 ? -4.692 5.877 17.220 1.00 89.50 69 ALA A C 1
ATOM 527 O O . ALA A 1 69 ? -4.540 4.729 17.633 1.00 89.50 69 ALA A O 1
ATOM 528 N N . ASP A 1 70 ? -4.636 6.176 15.921 1.00 89.25 70 ASP A N 1
ATOM 529 C CA . ASP A 1 70 ? -4.435 5.171 14.871 1.00 89.25 70 ASP A CA 1
ATOM 530 C C . ASP A 1 70 ? -3.051 4.515 14.982 1.00 89.25 70 ASP A C 1
ATOM 532 O O . ASP A 1 70 ? -2.889 3.322 14.731 1.00 89.25 70 ASP A O 1
ATOM 536 N N . VAL A 1 71 ? -2.047 5.267 15.450 1.00 86.62 71 VAL A N 1
ATOM 537 C CA . VAL A 1 71 ? -0.706 4.728 15.725 1.00 86.62 71 VAL A CA 1
ATOM 538 C C . VAL A 1 71 ? -0.746 3.745 16.896 1.00 86.62 71 VAL A C 1
ATOM 540 O O . VAL A 1 71 ? -0.092 2.706 16.846 1.00 86.62 71 VAL A O 1
ATOM 543 N N . ALA A 1 72 ? -1.539 4.029 17.933 1.00 85.50 72 ALA A N 1
ATOM 544 C CA . ALA A 1 72 ? -1.669 3.144 19.090 1.00 85.50 72 ALA A CA 1
ATOM 545 C C . ALA A 1 72 ? -2.319 1.794 18.730 1.00 85.50 72 ALA A C 1
ATOM 547 O O . ALA A 1 72 ? -1.986 0.773 19.337 1.00 85.50 72 ALA A O 1
ATOM 548 N N . MET A 1 73 ? -3.192 1.758 17.717 1.00 80.62 73 MET A N 1
ATOM 549 C CA . MET A 1 73 ? -3.784 0.512 17.212 1.00 80.62 73 MET A CA 1
ATOM 550 C C . MET A 1 73 ? -2.748 -0.422 16.568 1.00 80.62 73 MET A C 1
ATOM 552 O O . MET A 1 73 ? -2.890 -1.646 16.652 1.00 80.62 73 MET A O 1
ATOM 556 N N . LEU A 1 74 ? -1.672 0.127 15.988 1.00 79.25 74 LEU A N 1
ATOM 557 C CA . LEU A 1 74 ? -0.588 -0.672 15.401 1.00 79.25 74 LEU A CA 1
ATOM 558 C C . LEU A 1 74 ? 0.149 -1.503 16.460 1.00 79.25 74 LEU A C 1
ATOM 560 O O . LEU A 1 74 ? 0.600 -2.607 16.174 1.00 79.25 74 LEU A O 1
ATOM 564 N N . SER A 1 75 ? 0.248 -1.001 17.694 1.00 70.88 75 SER A N 1
ATOM 565 C CA . SER A 1 75 ? 0.868 -1.734 18.805 1.00 70.88 75 SER A CA 1
ATOM 566 C C . SER A 1 75 ? -0.035 -2.826 19.384 1.00 70.88 75 SER A C 1
ATOM 568 O O . SER A 1 75 ? 0.478 -3.800 19.922 1.00 70.88 75 SER A O 1
ATOM 570 N N . GLN A 1 76 ? -1.359 -2.684 19.270 1.00 63.25 76 GLN A N 1
ATOM 571 C CA . GLN A 1 76 ? -2.328 -3.662 19.783 1.00 63.25 76 GLN A CA 1
ATOM 572 C C . GLN A 1 76 ? -2.516 -4.855 18.843 1.00 63.25 76 GLN A C 1
ATOM 574 O O . GLN A 1 76 ? -2.782 -5.953 19.307 1.00 63.25 76 GLN A O 1
ATOM 579 N N . SER A 1 77 ? -2.344 -4.650 17.535 1.00 56.19 77 SER A N 1
ATOM 580 C CA . SER A 1 77 ? -2.460 -5.721 16.529 1.00 56.19 77 SER A CA 1
ATOM 581 C C . SER A 1 77 ? -1.198 -6.592 16.426 1.00 56.19 77 SER A C 1
ATOM 583 O O . SER A 1 77 ? -1.196 -7.598 15.726 1.00 56.19 77 SER A O 1
ATOM 585 N N . ALA A 1 78 ? -0.108 -6.193 17.090 1.00 52.25 78 ALA A N 1
ATOM 586 C CA . ALA A 1 78 ? 1.168 -6.908 17.113 1.00 52.25 78 ALA A CA 1
ATOM 587 C C . ALA A 1 78 ? 1.382 -7.758 18.386 1.00 52.25 78 ALA A C 1
ATOM 589 O O . ALA A 1 78 ? 2.445 -8.369 18.518 1.00 52.25 78 ALA A O 1
ATOM 590 N N . ALA A 1 79 ? 0.417 -7.760 19.315 1.00 42.78 79 ALA A N 1
ATOM 591 C CA . ALA A 1 79 ? 0.441 -8.478 20.593 1.00 42.78 79 ALA A CA 1
ATOM 592 C C . ALA A 1 79 ? -0.517 -9.676 20.571 1.00 42.78 79 ALA A C 1
ATOM 594 O O . ALA A 1 79 ? -0.147 -10.717 21.161 1.00 42.78 79 ALA A O 1
#